Protein AF-A0A0L7SNX8-F1 (afdb_monomer)

Solvent-accessible surface area (backbone atoms only — not comparable to full-atom values): 4558 Å² total; per-residue (Å²): 132,64,84,84,62,76,70,79,79,69,48,70,66,50,41,34,73,74,68,61,58,77,80,87,51,98,86,55,58,70,91,77,48,91,50,63,68,61,40,49,52,52,53,53,52,52,48,53,52,51,52,62,63,68,42,78,75,64,87,57,49,67,47,56,54,56,67,71,75,106

InterPro domains:
  IPR017483 Conserved hypothetical protein CHP03034 [PF11692] (2-35)
  IPR017483 Conserved hypothetical protein CHP03034 [PF11692] (37-70)

Sequence (70 aa):
FADDMNYGDISEKALKERYKLYDISSQVNPFTFPNRLESARILFDEFRSLSKSLSFVGEYQALIGKLIDH

Mean predicted aligned error: 8.09 Å

Radius of gyration: 14.01 Å; Cα contacts (8 Å, |Δi|>4): 34; chains: 1; bounding box: 28×23×35 Å

Foldseek 3Di:
DDPVCPPVPQDPCCCCPVVVPPDQDPPDDCVPDPDNVVRVVRSLVVVLVVLLVVCPDDPCNVVSNVVSVD

Organism: NCBI:txid1560201

pLDDT: mean 78.29, std 13.34, range [44.81, 92.75]

Structure (mmCIF, N/CA/C/O backbone):
data_AF-A0A0L7SNX8-F1
#
_entry.id   AF-A0A0L7SNX8-F1
#
loop_
_atom_site.group_PDB
_atom_site.id
_atom_site.type_symbol
_atom_site.label_atom_id
_atom_site.label_alt_id
_atom_site.label_comp_id
_atom_site.label_asym_id
_atom_s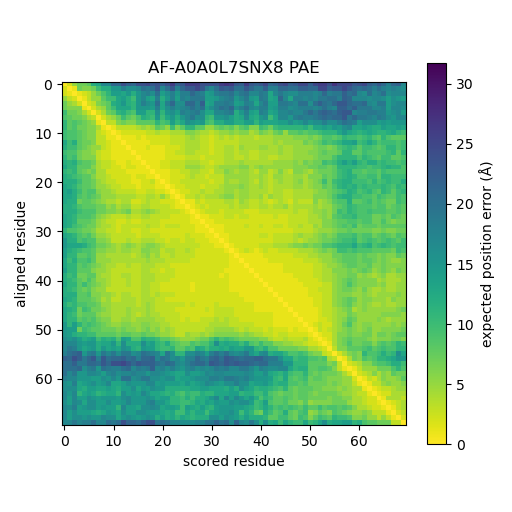ite.label_entity_id
_atom_site.label_seq_id
_atom_site.pdbx_PDB_ins_code
_atom_site.Cartn_x
_atom_site.Cartn_y
_atom_site.Cartn_z
_atom_site.occupancy
_atom_site.B_iso_or_equiv
_atom_sit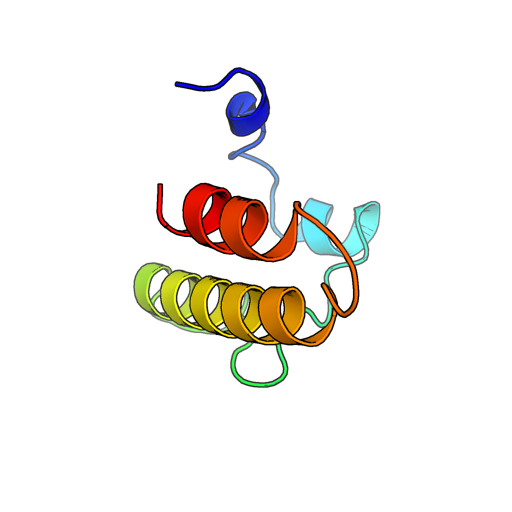e.auth_seq_id
_atom_site.auth_comp_id
_atom_site.auth_asym_id
_atom_site.auth_atom_id
_atom_site.pdbx_PDB_model_num
ATOM 1 N N . PHE A 1 1 ? -18.865 7.387 -6.468 1.00 44.81 1 PHE A N 1
ATOM 2 C CA . PHE A 1 1 ? -17.412 7.464 -6.695 1.00 44.81 1 PHE A CA 1
ATOM 3 C C . PHE A 1 1 ? -16.907 8.628 -5.865 1.00 44.81 1 PHE A C 1
ATOM 5 O O . PHE A 1 1 ? -17.502 9.692 -5.967 1.00 44.81 1 PHE A O 1
ATOM 12 N N . ALA A 1 2 ? -15.949 8.411 -4.965 1.00 51.06 2 ALA A N 1
ATOM 13 C CA . ALA A 1 2 ? -15.405 9.489 -4.138 1.00 51.06 2 ALA A CA 1
ATOM 14 C C . ALA A 1 2 ? -14.454 10.358 -4.980 1.00 51.06 2 ALA A C 1
ATOM 16 O O . ALA A 1 2 ? -13.676 9.805 -5.754 1.00 51.06 2 ALA A O 1
ATOM 17 N N . ASP A 1 3 ? -14.499 11.685 -4.818 1.00 52.56 3 ASP A N 1
ATOM 18 C CA . ASP A 1 3 ? -13.668 12.641 -5.579 1.00 52.56 3 ASP A CA 1
ATOM 19 C C . ASP A 1 3 ? -12.153 12.403 -5.433 1.00 52.56 3 ASP A C 1
ATOM 21 O O . ASP A 1 3 ? -11.369 12.773 -6.305 1.00 52.56 3 ASP A O 1
ATOM 25 N N . ASP A 1 4 ? -11.740 11.739 -4.353 1.00 60.84 4 ASP A N 1
ATOM 26 C CA . ASP A 1 4 ? -10.345 11.384 -4.077 1.00 60.84 4 ASP A CA 1
ATOM 27 C C . ASP A 1 4 ? -9.824 10.229 -4.960 1.00 60.84 4 ASP A C 1
ATOM 29 O O . ASP A 1 4 ? -8.622 10.037 -5.121 1.00 60.84 4 ASP A O 1
ATOM 33 N N . MET A 1 5 ? -10.717 9.480 -5.619 1.00 60.81 5 MET A N 1
ATOM 34 C CA . MET A 1 5 ? -10.346 8.376 -6.518 1.00 60.81 5 MET A CA 1
ATOM 35 C C . MET A 1 5 ? -10.061 8.822 -7.964 1.00 60.81 5 MET A C 1
ATOM 37 O O . MET A 1 5 ? -9.793 7.984 -8.825 1.00 60.81 5 MET A O 1
ATOM 41 N N . ASN A 1 6 ? -10.095 10.129 -8.247 1.00 55.16 6 ASN A N 1
ATOM 42 C CA . ASN A 1 6 ? -9.935 10.683 -9.598 1.00 55.16 6 ASN A CA 1
ATOM 43 C C . ASN A 1 6 ? -8.485 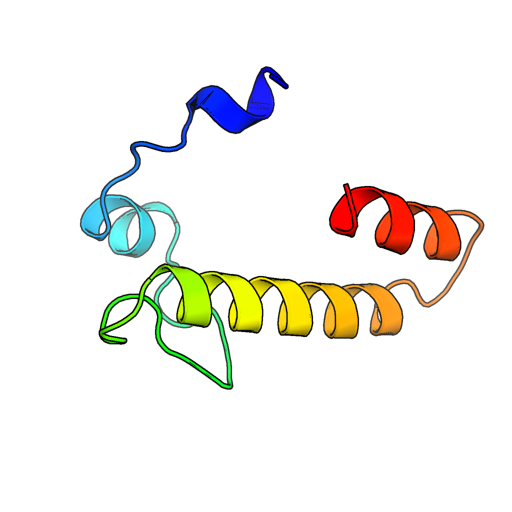10.657 -10.134 1.00 55.16 6 ASN A C 1
ATOM 45 O O . ASN A 1 6 ? -8.279 10.945 -11.307 1.00 55.16 6 ASN A O 1
ATOM 49 N N . TYR A 1 7 ? -7.491 10.282 -9.319 1.00 57.88 7 TYR A N 1
ATOM 50 C CA . TYR A 1 7 ? -6.068 10.211 -9.704 1.00 57.88 7 TYR A CA 1
ATOM 51 C C . TYR A 1 7 ? -5.580 8.779 -10.009 1.00 57.88 7 TYR A C 1
ATOM 53 O O . TYR A 1 7 ? -4.414 8.439 -9.799 1.00 57.88 7 TYR A O 1
ATOM 61 N N . GLY A 1 8 ? -6.472 7.899 -10.472 1.00 61.38 8 GLY A N 1
ATOM 62 C CA . GLY A 1 8 ? -6.162 6.489 -10.754 1.00 61.38 8 GLY A CA 1
ATOM 63 C C . GLY A 1 8 ? -5.264 6.235 -11.978 1.00 61.38 8 GLY A C 1
ATOM 64 O O . GLY A 1 8 ? -4.874 5.092 -12.220 1.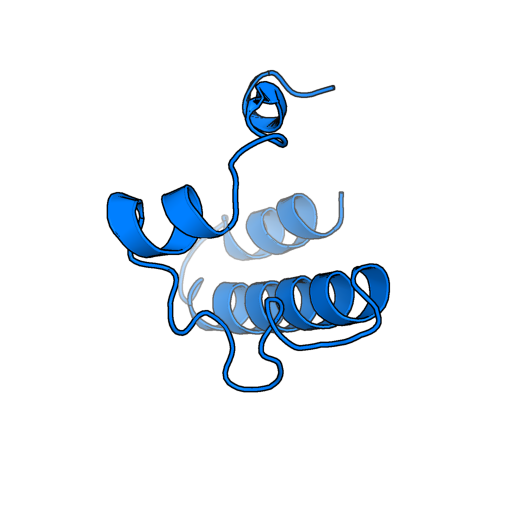00 61.38 8 GLY A O 1
ATOM 65 N N . ASP A 1 9 ? -4.934 7.272 -12.749 1.00 69.00 9 ASP A N 1
ATOM 66 C CA . ASP A 1 9 ? -4.183 7.237 -14.011 1.00 69.00 9 ASP A CA 1
ATOM 67 C C . ASP A 1 9 ? -2.710 7.678 -13.877 1.00 69.00 9 ASP A C 1
ATOM 69 O O . ASP A 1 9 ? -2.019 7.926 -14.868 1.00 69.00 9 ASP A O 1
ATOM 73 N N . ILE A 1 10 ? -2.180 7.734 -12.652 1.00 80.44 10 ILE A N 1
ATOM 74 C CA . ILE A 1 10 ? -0.760 8.017 -12.421 1.00 80.44 10 ILE A CA 1
ATOM 75 C C . ILE A 1 10 ? 0.100 6.860 -12.964 1.00 80.44 10 ILE A C 1
ATOM 77 O O . ILE A 1 10 ? -0.033 5.704 -12.561 1.00 80.44 10 ILE A O 1
ATOM 81 N N . SER A 1 11 ? 1.034 7.180 -13.866 1.00 86.44 11 SER A N 1
ATOM 82 C CA . SER A 1 11 ? 1.976 6.199 -14.429 1.00 86.44 11 SER A CA 1
ATOM 83 C C . SER A 1 11 ? 2.970 5.656 -13.392 1.00 86.44 11 SER A C 1
ATOM 85 O O . SER A 1 11 ? 3.371 6.366 -12.470 1.00 86.44 11 SER A O 1
ATOM 87 N N . GLU A 1 12 ? 3.468 4.431 -13.598 1.00 86.31 12 GLU A N 1
ATOM 88 C CA . GLU A 1 12 ? 4.532 3.828 -12.773 1.00 86.31 12 GLU A CA 1
ATOM 89 C C . GLU A 1 12 ? 5.740 4.758 -12.598 1.00 86.31 12 GLU A C 1
ATOM 91 O O . GLU A 1 12 ? 6.265 4.907 -11.493 1.00 86.31 12 GLU A O 1
ATOM 96 N N . LYS A 1 13 ? 6.161 5.424 -13.679 1.00 89.19 13 LYS A N 1
ATOM 97 C CA . LYS A 1 13 ? 7.273 6.374 -13.641 1.00 89.19 13 LYS A CA 1
ATOM 98 C C . LYS A 1 13 ? 6.988 7.517 -12.668 1.00 89.19 13 LYS A C 1
ATOM 100 O O . LYS A 1 13 ? 7.854 7.863 -11.873 1.00 89.19 13 LYS A O 1
ATOM 105 N N . ALA A 1 14 ? 5.776 8.069 -12.689 1.00 89.06 14 ALA A N 1
ATOM 106 C CA . ALA A 1 14 ? 5.377 9.118 -11.758 1.00 89.06 14 ALA A CA 1
ATOM 107 C C . ALA A 1 14 ? 5.287 8.602 -10.309 1.00 89.06 14 ALA A C 1
ATOM 109 O O . ALA A 1 14 ? 5.770 9.283 -9.405 1.00 89.06 14 ALA A O 1
ATOM 110 N N . LEU A 1 15 ? 4.764 7.391 -10.078 1.00 87.12 15 LEU A N 1
ATOM 111 C CA . LEU A 1 15 ? 4.734 6.769 -8.743 1.00 87.12 15 LEU A CA 1
ATOM 112 C C . LEU A 1 15 ? 6.146 6.629 -8.154 1.00 87.12 15 LEU A C 1
ATOM 114 O O . LEU A 1 15 ? 6.390 7.004 -7.006 1.00 87.12 15 LEU A O 1
ATOM 118 N N . LYS A 1 16 ? 7.102 6.172 -8.964 1.00 89.75 16 LYS A N 1
ATOM 119 C CA . LYS A 1 16 ? 8.500 6.010 -8.554 1.00 89.75 16 LYS A CA 1
ATOM 120 C C . LYS A 1 16 ? 9.222 7.347 -8.416 1.00 89.75 16 LYS A C 1
ATOM 122 O O . LYS A 1 16 ? 9.753 7.665 -7.360 1.00 89.75 16 LYS A O 1
ATOM 127 N N . GLU A 1 17 ? 9.246 8.169 -9.458 1.00 91.12 17 GLU A N 1
ATOM 128 C CA . GLU A 1 17 ? 10.087 9.369 -9.482 1.00 91.12 17 GLU A CA 1
ATOM 129 C C . GLU A 1 17 ? 9.531 10.508 -8.627 1.00 91.12 17 GLU A C 1
ATOM 131 O O . GLU A 1 17 ? 10.309 11.180 -7.945 1.00 91.12 17 GLU A O 1
ATOM 136 N N . ARG A 1 18 ? 8.209 10.725 -8.641 1.00 91.12 18 ARG A N 1
ATOM 137 C CA . ARG A 1 18 ? 7.568 11.849 -7.943 1.00 91.12 18 ARG A CA 1
ATOM 138 C C . ARG A 1 18 ? 7.186 11.497 -6.512 1.00 91.12 18 ARG A C 1
ATOM 140 O O . ARG A 1 18 ? 7.454 12.292 -5.618 1.00 91.12 18 ARG A O 1
ATOM 147 N N . TYR A 1 19 ? 6.603 10.320 -6.300 1.00 87.00 19 TYR A N 1
ATOM 148 C CA . TYR A 1 19 ? 6.114 9.892 -4.983 1.00 87.00 19 TYR A CA 1
ATOM 149 C C . TYR A 1 19 ? 7.074 8.954 -4.246 1.00 87.00 19 TYR A C 1
ATOM 151 O O . TYR A 1 19 ? 6.815 8.600 -3.101 1.00 87.00 19 TYR A O 1
ATOM 159 N N . LYS A 1 20 ? 8.203 8.586 -4.871 1.00 90.31 20 LYS A N 1
ATOM 160 C CA . LYS A 1 20 ? 9.246 7.735 -4.275 1.00 90.31 20 LYS A CA 1
ATOM 161 C C . LYS A 1 20 ? 8.729 6.364 -3.828 1.00 90.31 20 LYS A C 1
ATOM 163 O O . LYS A 1 20 ? 9.307 5.742 -2.942 1.00 90.31 20 LYS A O 1
ATOM 168 N N . LEU A 1 21 ? 7.686 5.864 -4.492 1.00 87.44 21 LEU A N 1
ATOM 169 C CA . LEU A 1 21 ? 7.077 4.561 -4.230 1.00 87.44 21 LEU A CA 1
ATOM 170 C C . LEU A 1 21 ? 7.882 3.453 -4.920 1.00 87.44 21 LEU A C 1
ATOM 172 O O . LEU A 1 21 ? 7.435 2.857 -5.896 1.00 87.44 21 LEU A O 1
ATOM 176 N N . TYR A 1 22 ? 9.111 3.234 -4.457 1.00 87.25 22 TYR A N 1
ATOM 177 C CA . TYR A 1 22 ? 9.986 2.170 -4.963 1.00 87.25 22 TYR A CA 1
ATOM 178 C C . TYR A 1 22 ? 9.783 0.855 -4.214 1.00 87.25 22 TYR A C 1
ATOM 180 O O . TYR A 1 22 ? 9.784 -0.205 -4.838 1.00 87.25 22 TYR A O 1
ATOM 188 N N . ASP A 1 23 ? 9.598 0.951 -2.898 1.00 87.00 23 ASP A N 1
ATOM 189 C CA . ASP A 1 23 ? 9.391 -0.168 -1.989 1.00 87.00 23 ASP A CA 1
ATOM 190 C C . ASP A 1 23 ? 8.154 0.121 -1.136 1.00 87.00 23 ASP A C 1
ATOM 192 O O . ASP A 1 23 ? 8.156 1.019 -0.296 1.00 87.00 23 ASP A O 1
ATOM 196 N N . ILE A 1 24 ? 7.061 -0.567 -1.457 1.00 86.81 24 ILE A N 1
ATOM 197 C CA . ILE A 1 24 ? 5.729 -0.313 -0.887 1.00 86.81 24 ILE A CA 1
ATOM 198 C C . ILE A 1 24 ? 5.125 -1.535 -0.201 1.00 86.81 24 ILE A C 1
ATOM 200 O O . ILE A 1 24 ? 4.064 -1.423 0.404 1.00 86.81 24 ILE A O 1
ATOM 204 N N . SER A 1 25 ? 5.780 -2.692 -0.287 1.00 89.19 25 SER A N 1
ATOM 205 C CA . SER A 1 25 ? 5.333 -3.918 0.364 1.00 89.19 25 SER A CA 1
ATOM 206 C C . SER A 1 25 ? 6.497 -4.862 0.568 1.00 89.19 25 SER A C 1
ATOM 208 O O . SER A 1 25 ? 7.312 -5.077 -0.328 1.00 89.19 25 SER A O 1
ATOM 210 N N . SER A 1 26 ? 6.520 -5.473 1.749 1.00 88.75 26 SER A N 1
ATOM 211 C CA . SER A 1 26 ? 7.498 -6.501 2.097 1.00 88.75 26 SER A CA 1
ATOM 212 C C . SER A 1 26 ? 7.202 -7.852 1.435 1.00 88.75 26 SER A C 1
ATOM 214 O O . SER A 1 26 ? 8.072 -8.721 1.380 1.00 88.75 26 SER A O 1
ATOM 216 N N . GLN A 1 27 ? 5.976 -8.036 0.933 1.00 89.88 27 GLN A N 1
ATOM 217 C CA . GLN A 1 27 ? 5.482 -9.303 0.396 1.00 89.88 27 GLN A CA 1
ATOM 218 C C . GLN A 1 27 ? 5.494 -9.347 -1.131 1.00 89.88 27 GLN A C 1
ATOM 220 O O . GLN A 1 27 ? 5.775 -10.396 -1.712 1.00 89.88 27 GLN A O 1
ATOM 225 N N . VAL A 1 28 ? 5.162 -8.235 -1.796 1.00 92.75 28 VAL A N 1
ATOM 226 C CA . VAL A 1 28 ? 5.006 -8.215 -3.254 1.00 92.75 28 VAL A CA 1
ATOM 227 C C . VAL A 1 28 ? 5.460 -6.897 -3.868 1.00 92.75 28 VAL A C 1
ATOM 229 O O . VAL A 1 28 ? 5.131 -5.818 -3.393 1.00 92.75 28 VAL A O 1
ATOM 232 N N . ASN A 1 29 ? 6.160 -6.971 -5.001 1.00 91.25 29 ASN A N 1
ATOM 233 C CA . ASN A 1 29 ? 6.448 -5.791 -5.810 1.00 91.25 29 ASN A CA 1
ATOM 234 C C . ASN A 1 29 ? 5.374 -5.630 -6.903 1.00 91.25 29 ASN A C 1
ATOM 236 O O . ASN A 1 29 ? 5.362 -6.409 -7.859 1.00 91.25 29 ASN A O 1
ATOM 240 N N . PRO A 1 30 ? 4.487 -4.624 -6.829 1.00 89.00 30 PRO A N 1
ATOM 241 C CA . PRO A 1 30 ? 3.382 -4.491 -7.777 1.00 89.00 30 PRO A CA 1
ATOM 242 C C . PRO A 1 30 ? 3.804 -4.043 -9.180 1.00 89.00 30 PRO A C 1
ATOM 244 O O . PRO A 1 30 ? 2.995 -4.147 -10.096 1.00 89.00 30 PRO A O 1
ATOM 247 N N . PHE A 1 31 ? 5.039 -3.567 -9.366 1.00 88.81 31 PHE A N 1
ATOM 248 C CA . PHE A 1 31 ? 5.557 -3.170 -10.680 1.00 88.81 31 PHE A CA 1
ATOM 249 C C . PHE A 1 31 ? 6.102 -4.352 -11.486 1.00 88.81 31 PHE A C 1
ATOM 251 O O . PHE A 1 31 ? 6.216 -4.266 -12.704 1.00 88.81 31 PHE A O 1
ATOM 258 N N . THR A 1 32 ? 6.456 -5.453 -10.822 1.00 90.62 32 THR A N 1
ATOM 259 C CA . THR A 1 32 ? 6.995 -6.654 -11.480 1.00 90.62 32 THR A CA 1
ATOM 260 C C . THR A 1 32 ? 6.066 -7.860 -11.380 1.00 90.62 32 THR A C 1
ATOM 262 O O . THR A 1 32 ? 6.246 -8.832 -12.113 1.00 90.62 32 THR A O 1
ATOM 265 N N . PHE A 1 33 ? 5.068 -7.822 -10.493 1.00 90.69 33 PHE A N 1
ATOM 266 C CA . PHE A 1 33 ? 4.147 -8.932 -10.289 1.00 90.69 33 PHE A CA 1
ATOM 267 C C . PHE A 1 33 ? 3.155 -9.078 -11.462 1.00 90.69 33 PHE A C 1
ATOM 269 O O . PHE A 1 33 ? 2.508 -8.103 -11.845 1.00 90.69 33 PHE A O 1
ATOM 276 N N . PRO A 1 34 ? 2.980 -10.288 -12.026 1.00 90.00 34 PRO A N 1
ATOM 277 C CA . PRO A 1 34 ? 2.236 -10.484 -13.273 1.00 90.00 34 PRO A CA 1
ATOM 278 C C . PRO A 1 34 ? 0.719 -10.288 -13.137 1.00 90.00 34 PRO A C 1
ATOM 280 O O . PRO A 1 34 ? 0.059 -9.941 -14.114 1.00 90.00 34 PRO A O 1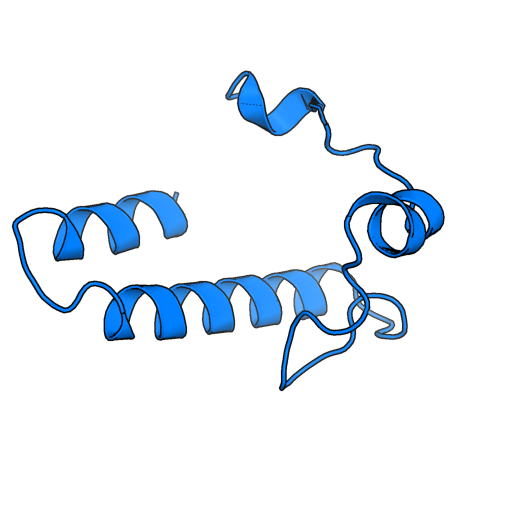
ATOM 283 N N . ASN A 1 35 ? 0.147 -10.508 -11.948 1.00 92.62 35 ASN A N 1
ATOM 284 C CA . ASN A 1 35 ? -1.288 -10.352 -11.711 1.00 92.62 35 ASN A CA 1
ATOM 285 C C . ASN A 1 35 ? -1.578 -9.128 -10.839 1.00 92.62 35 ASN A C 1
ATOM 287 O O . ASN A 1 35 ? -1.482 -9.176 -9.614 1.00 92.62 35 ASN A O 1
ATOM 291 N N . ARG A 1 36 ? -1.998 -8.042 -11.489 1.00 86.56 36 ARG A N 1
ATOM 292 C CA . ARG A 1 36 ? -2.277 -6.758 -10.837 1.00 86.56 36 ARG A CA 1
ATOM 293 C C . ARG A 1 36 ? -3.379 -6.821 -9.774 1.00 86.56 36 ARG A C 1
ATOM 295 O O . ARG A 1 36 ? -3.324 -6.069 -8.808 1.00 86.56 36 ARG A O 1
ATOM 302 N N . LEU A 1 37 ? -4.387 -7.675 -9.950 1.00 88.62 37 LEU A N 1
ATOM 303 C CA . LEU A 1 37 ? -5.482 -7.788 -8.982 1.00 88.62 37 LEU A CA 1
ATOM 304 C C . LEU A 1 37 ? -5.017 -8.506 -7.717 1.00 88.62 37 LEU A C 1
ATOM 306 O O . LEU A 1 37 ? -5.300 -8.051 -6.613 1.00 88.62 37 LEU A O 1
ATOM 310 N N . GLU A 1 38 ? -4.241 -9.577 -7.876 1.00 91.12 38 GLU A N 1
ATOM 311 C CA . GLU A 1 38 ? -3.659 -10.282 -6.732 1.00 91.12 38 GLU A CA 1
ATOM 312 C C . GLU A 1 38 ? -2.608 -9.436 -6.009 1.00 91.12 38 GLU A C 1
ATOM 314 O O . GLU A 1 38 ? -2.590 -9.429 -4.780 1.00 91.12 38 GLU A O 1
ATOM 319 N N . SER A 1 39 ? -1.777 -8.669 -6.730 1.00 91.38 39 SER A N 1
ATOM 320 C CA . SER A 1 39 ? -0.847 -7.746 -6.069 1.00 91.38 39 SER A CA 1
ATOM 321 C C . SER A 1 39 ? -1.598 -6.672 -5.290 1.00 91.38 39 SER A C 1
ATOM 323 O O . SER A 1 39 ? -1.287 -6.456 -4.124 1.00 91.38 39 SER A O 1
ATOM 325 N N . ALA A 1 40 ? -2.635 -6.063 -5.876 1.00 89.38 40 ALA A N 1
ATOM 326 C CA . ALA A 1 40 ? -3.477 -5.105 -5.168 1.00 89.38 40 ALA A CA 1
ATOM 327 C C . ALA A 1 40 ? -4.088 -5.722 -3.902 1.00 89.38 40 ALA A C 1
ATOM 329 O O . ALA A 1 40 ? -4.002 -5.119 -2.836 1.00 89.38 40 ALA A O 1
ATOM 330 N N . ARG A 1 41 ? -4.631 -6.944 -3.987 1.00 90.00 41 ARG A N 1
ATOM 331 C CA . ARG A 1 41 ? -5.201 -7.649 -2.831 1.00 90.00 41 ARG A CA 1
ATOM 332 C C . ARG A 1 41 ? -4.186 -7.800 -1.694 1.00 90.00 41 ARG A C 1
ATOM 334 O O . ARG A 1 41 ? -4.500 -7.457 -0.560 1.00 90.00 41 ARG A O 1
ATOM 341 N N . ILE A 1 42 ? -2.967 -8.250 -2.001 1.00 92.00 42 ILE A N 1
ATOM 342 C CA . ILE A 1 42 ? -1.892 -8.406 -1.007 1.00 92.00 42 ILE A CA 1
ATOM 343 C C . ILE A 1 42 ? -1.518 -7.053 -0.383 1.00 92.00 42 ILE A C 1
ATOM 345 O O . ILE A 1 42 ? -1.402 -6.965 0.837 1.00 92.00 42 ILE A O 1
ATOM 349 N N . LEU A 1 43 ? -1.381 -5.994 -1.191 1.00 90.44 43 LEU A N 1
ATOM 350 C CA . LEU A 1 43 ? -1.070 -4.644 -0.699 1.00 90.44 43 LEU A CA 1
ATOM 351 C C . LEU A 1 43 ? -2.139 -4.123 0.269 1.00 90.44 43 LEU A C 1
ATOM 353 O O . LEU A 1 43 ? -1.807 -3.585 1.324 1.00 90.44 43 LEU A O 1
ATOM 357 N N . PHE A 1 44 ? -3.419 -4.290 -0.072 1.00 88.00 44 PHE A N 1
ATOM 358 C CA . PHE A 1 44 ? -4.525 -3.863 0.787 1.00 88.00 44 PHE A CA 1
ATOM 359 C C . PHE A 1 44 ? -4.606 -4.687 2.075 1.00 88.00 44 PHE A C 1
ATOM 361 O O . PHE A 1 44 ? -4.864 -4.123 3.140 1.00 88.00 44 PHE A O 1
ATOM 368 N N . ASP A 1 45 ? -4.344 -5.993 2.010 1.00 88.56 45 ASP A N 1
ATOM 369 C CA . ASP A 1 45 ? -4.304 -6.853 3.194 1.00 88.56 45 ASP A CA 1
ATOM 370 C C . ASP A 1 45 ? -3.142 -6.473 4.134 1.00 88.56 45 ASP A C 1
ATOM 372 O O . ASP A 1 45 ? -3.335 -6.376 5.351 1.00 88.56 45 ASP A O 1
ATOM 376 N N . GLU A 1 46 ? -1.953 -6.189 3.589 1.00 89.06 46 GLU A N 1
ATOM 377 C CA . GLU A 1 46 ? -0.796 -5.717 4.361 1.00 89.06 46 GLU A CA 1
ATOM 378 C C . GLU A 1 46 ? -1.064 -4.342 4.984 1.00 89.06 46 GLU A C 1
ATOM 380 O O . GLU A 1 46 ? -0.868 -4.165 6.189 1.00 89.06 46 GLU A O 1
ATOM 385 N N . PHE A 1 47 ? -1.599 -3.397 4.204 1.00 85.69 47 PHE A N 1
ATOM 386 C CA . PHE A 1 47 ? -2.012 -2.085 4.699 1.00 85.69 47 PHE A CA 1
ATOM 387 C C . PHE A 1 47 ? -3.012 -2.213 5.850 1.00 85.69 47 PHE A C 1
ATOM 389 O O . PHE A 1 47 ? -2.783 -1.662 6.924 1.00 85.69 47 PHE A O 1
ATOM 396 N N . ARG A 1 48 ? -4.070 -3.019 5.685 1.00 83.94 48 ARG A N 1
ATOM 397 C CA . ARG A 1 48 ? -5.074 -3.272 6.729 1.00 83.94 48 ARG A CA 1
ATOM 398 C C . ARG A 1 48 ? -4.430 -3.798 8.014 1.00 83.94 48 ARG A C 1
ATOM 400 O O . ARG A 1 48 ? -4.796 -3.359 9.105 1.00 83.94 48 ARG A O 1
ATOM 407 N N . SER A 1 49 ? -3.496 -4.742 7.900 1.00 84.25 49 SER A N 1
ATOM 408 C CA . SER A 1 49 ? -2.790 -5.320 9.050 1.00 84.25 49 SER A CA 1
ATOM 409 C C . SER A 1 49 ? -1.937 -4.276 9.779 1.00 84.25 49 SER A C 1
ATOM 411 O O . SER A 1 49 ? -2.049 -4.117 10.998 1.00 84.25 49 SER A O 1
ATOM 413 N N . LEU A 1 50 ? -1.138 -3.507 9.034 1.00 83.62 50 LEU A N 1
ATOM 414 C CA . LEU A 1 50 ? -0.280 -2.460 9.588 1.00 83.62 50 LEU A CA 1
ATOM 415 C C . LEU A 1 50 ? -1.097 -1.326 10.211 1.00 83.62 50 LEU A C 1
ATOM 417 O O . LEU A 1 50 ? -0.804 -0.909 11.328 1.00 83.62 50 LEU A O 1
ATOM 421 N N . SER A 1 51 ? -2.160 -0.867 9.550 1.00 81.62 51 SER A N 1
ATOM 422 C CA . SER A 1 51 ? -3.048 0.173 10.076 1.00 81.62 51 SER A CA 1
ATOM 423 C C . SER A 1 51 ? -3.741 -0.262 11.367 1.00 81.62 51 SER A C 1
ATOM 425 O O . SER A 1 51 ? -3.835 0.534 12.300 1.00 81.62 51 SER A O 1
ATOM 427 N N . LYS A 1 52 ? -4.172 -1.529 11.470 1.00 76.19 52 LYS A N 1
ATOM 428 C CA . LYS A 1 52 ? -4.707 -2.086 12.726 1.00 76.19 52 LYS A CA 1
ATOM 429 C C . LYS A 1 52 ? -3.666 -2.076 13.838 1.00 76.19 52 LYS A C 1
ATOM 431 O O . LYS A 1 52 ? -4.001 -1.711 14.960 1.00 76.19 52 LYS A O 1
ATOM 436 N N . SER A 1 53 ? -2.426 -2.461 13.530 1.00 76.69 53 SER A N 1
ATOM 437 C CA . SER A 1 53 ? -1.346 -2.436 14.513 1.00 76.69 53 SER A CA 1
ATOM 438 C C . SER A 1 53 ? -1.016 -1.011 14.948 1.00 76.69 53 SER A C 1
ATOM 440 O O . SER A 1 53 ? -0.821 -0.799 16.132 1.00 76.69 53 SER A O 1
ATOM 442 N N . LEU A 1 54 ? -0.951 -0.045 14.025 1.00 67.19 54 LEU A N 1
ATOM 443 C CA .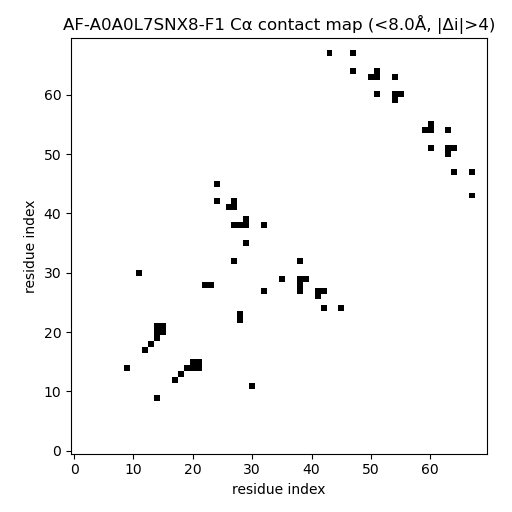 LEU A 1 54 ? -0.510 1.330 14.291 1.00 67.19 54 LEU A CA 1
ATOM 444 C C . LEU A 1 54 ? -1.593 2.229 14.899 1.00 67.19 54 LEU A C 1
ATOM 446 O O . LEU A 1 54 ? -1.264 3.246 15.506 1.00 67.19 54 LEU A O 1
ATOM 450 N N . SER A 1 55 ? -2.870 1.858 14.796 1.00 68.88 55 SER A N 1
ATOM 451 C CA . SER A 1 55 ? -3.993 2.567 15.425 1.00 68.88 55 SER A CA 1
ATOM 452 C C . SER A 1 55 ? -4.068 2.328 16.947 1.00 68.88 55 SER A C 1
ATOM 454 O O . SER A 1 55 ? -5.153 2.138 1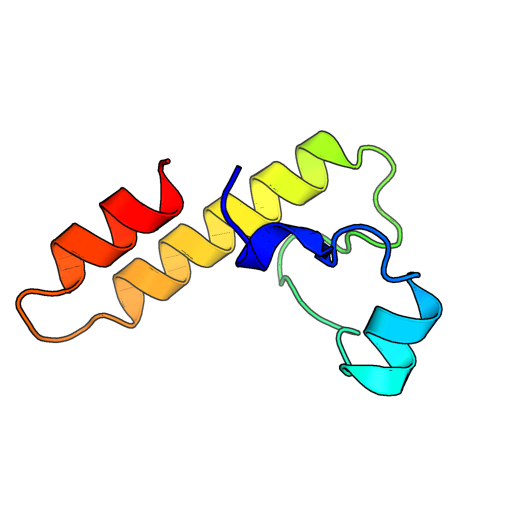7.496 1.00 68.88 55 SER A O 1
ATOM 456 N N . PHE A 1 56 ? -2.919 2.335 17.632 1.00 59.94 56 PHE A N 1
ATOM 457 C CA . PHE A 1 56 ? -2.711 1.886 19.014 1.00 59.94 56 PHE A CA 1
ATOM 458 C C . PHE A 1 56 ? -3.636 2.524 20.073 1.00 59.94 56 PHE A C 1
ATOM 460 O O . PHE A 1 56 ? -3.760 1.956 21.156 1.00 59.94 56 PHE A O 1
ATOM 467 N N . VAL A 1 57 ? -4.276 3.677 19.815 1.00 57.62 57 VAL A N 1
ATOM 468 C CA . VAL A 1 57 ? -5.129 4.376 20.796 1.00 57.62 57 VAL A CA 1
ATOM 469 C C . VAL A 1 57 ? -6.308 5.106 20.127 1.00 57.62 57 VAL A C 1
ATOM 471 O O . VAL A 1 57 ? -6.103 5.939 19.245 1.00 57.62 57 VAL A O 1
ATOM 474 N N . GLY A 1 58 ? -7.531 4.868 20.624 1.00 62.41 58 GLY A N 1
ATOM 475 C CA . GLY A 1 58 ? -8.706 5.738 20.433 1.00 62.41 58 GLY A CA 1
ATOM 476 C C . GLY A 1 58 ? -9.846 5.180 19.564 1.00 62.41 58 GLY A C 1
ATOM 477 O O . GLY A 1 58 ? -9.715 4.157 18.898 1.00 62.41 58 GLY A O 1
ATOM 478 N N . GLU A 1 59 ? -10.972 5.905 19.546 1.00 64.06 59 GLU A N 1
ATOM 479 C CA . GLU A 1 59 ? -12.240 5.592 18.843 1.00 64.06 59 GLU A CA 1
ATOM 480 C C . GLU A 1 59 ? -12.079 5.263 17.338 1.00 64.06 59 GLU A C 1
ATOM 482 O O . GLU A 1 59 ? -12.942 4.635 16.722 1.00 64.06 59 GLU A O 1
ATOM 487 N N . TYR A 1 60 ? -10.955 5.659 16.730 1.00 62.19 60 TYR A N 1
ATOM 488 C CA . TYR A 1 60 ? -10.654 5.464 15.309 1.00 62.19 60 TYR A CA 1
ATOM 489 C C . TYR A 1 60 ? -10.212 4.042 14.941 1.00 62.19 60 TYR A C 1
ATOM 491 O O . TYR A 1 60 ? -10.215 3.700 13.757 1.00 62.19 60 TYR A O 1
ATOM 499 N N . GLN A 1 61 ? -9.898 3.186 15.919 1.00 65.06 61 GLN A N 1
ATOM 500 C CA . GLN A 1 61 ? -9.434 1.818 15.664 1.00 65.06 61 GLN A CA 1
ATOM 501 C C . GLN A 1 61 ? -10.471 0.979 14.900 1.00 65.06 61 GLN A C 1
ATOM 503 O O . GLN A 1 61 ? -10.136 0.255 13.961 1.00 65.06 61 GLN A O 1
ATOM 508 N N . ALA A 1 62 ? -11.751 1.116 15.254 1.00 65.88 62 ALA A N 1
ATOM 509 C CA . ALA A 1 62 ? -12.842 0.456 14.540 1.00 65.88 62 ALA A CA 1
ATOM 510 C C . ALA A 1 62 ? -13.167 1.141 13.199 1.00 65.88 62 ALA A C 1
ATOM 512 O O . ALA A 1 62 ? -13.648 0.489 12.271 1.00 65.88 62 ALA A O 1
ATOM 513 N N . LEU A 1 63 ? -12.907 2.449 13.090 1.00 67.50 63 LEU A N 1
ATOM 514 C CA . LEU A 1 63 ? -13.208 3.241 11.899 1.00 67.50 63 LEU A CA 1
ATOM 515 C C . LEU A 1 63 ? -12.232 2.940 10.755 1.00 67.50 63 LEU A C 1
ATOM 517 O O . LEU A 1 63 ? -12.666 2.793 9.619 1.00 67.50 63 LEU A O 1
ATOM 521 N N . ILE A 1 64 ? -10.941 2.770 11.055 1.00 67.31 64 ILE A N 1
ATOM 522 C CA . ILE A 1 64 ? -9.907 2.425 10.066 1.00 67.31 64 ILE A CA 1
ATOM 523 C C . ILE A 1 64 ? -10.187 1.076 9.399 1.00 67.31 64 ILE A C 1
ATOM 525 O O . ILE A 1 64 ? -10.058 0.965 8.186 1.00 67.31 64 ILE A O 1
ATOM 529 N N . GLY A 1 65 ? -10.644 0.071 10.154 1.00 65.00 65 GLY A N 1
ATOM 530 C CA . GLY A 1 65 ? -11.084 -1.197 9.563 1.00 65.00 65 GLY A CA 1
ATOM 531 C C . GLY A 1 65 ? -12.239 -0.996 8.577 1.00 65.00 65 GLY A C 1
ATOM 532 O O . GLY A 1 65 ? -12.149 -1.417 7.430 1.00 65.00 65 GLY A O 1
ATOM 533 N N . LYS A 1 66 ? -13.277 -0.257 8.992 1.00 68.50 66 LYS A N 1
ATOM 534 C CA . LYS A 1 66 ? -14.450 0.036 8.151 1.00 68.50 66 LYS A CA 1
ATOM 535 C C . LYS A 1 66 ? -14.122 0.857 6.902 1.00 68.50 66 LYS A C 1
ATOM 537 O O . LYS A 1 66 ? -14.761 0.658 5.881 1.00 68.50 66 LYS A O 1
ATOM 542 N N . LEU A 1 67 ? -13.159 1.775 6.981 1.00 67.00 67 LEU A N 1
ATOM 543 C CA . LEU A 1 67 ? -12.724 2.597 5.847 1.00 67.00 67 LEU A CA 1
ATOM 544 C C . LEU A 1 67 ? -11.952 1.790 4.797 1.00 67.00 67 LEU A C 1
ATOM 546 O O . LEU A 1 67 ? -11.983 2.142 3.625 1.00 67.00 67 LEU A O 1
ATOM 550 N N . ILE A 1 68 ? -11.263 0.728 5.217 1.00 67.62 68 ILE A N 1
ATOM 551 C CA . ILE A 1 68 ? -10.459 -0.127 4.332 1.00 67.62 68 ILE A CA 1
ATOM 552 C C . ILE A 1 68 ? -11.294 -1.279 3.747 1.00 67.62 68 ILE A C 1
ATOM 554 O O . ILE A 1 68 ? -10.976 -1.785 2.677 1.00 67.62 68 ILE A O 1
ATOM 558 N N . ASP A 1 69 ? -12.362 -1.697 4.430 1.00 65.94 69 ASP A N 1
ATOM 559 C CA . ASP A 1 69 ? -13.247 -2.790 4.000 1.00 65.94 69 ASP A CA 1
AT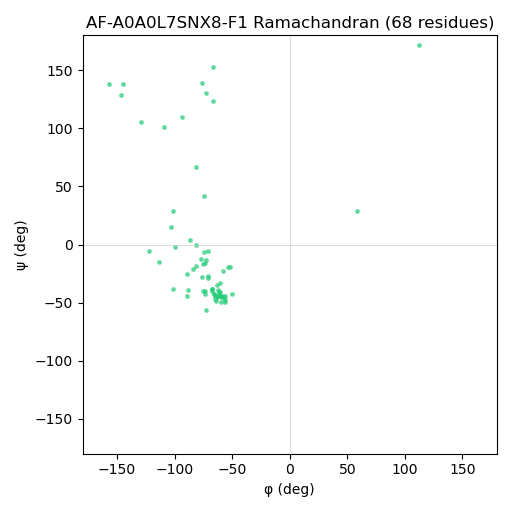OM 560 C C . ASP A 1 69 ? -14.309 -2.373 2.956 1.00 65.94 69 ASP A C 1
ATOM 562 O O . ASP A 1 69 ? -15.120 -3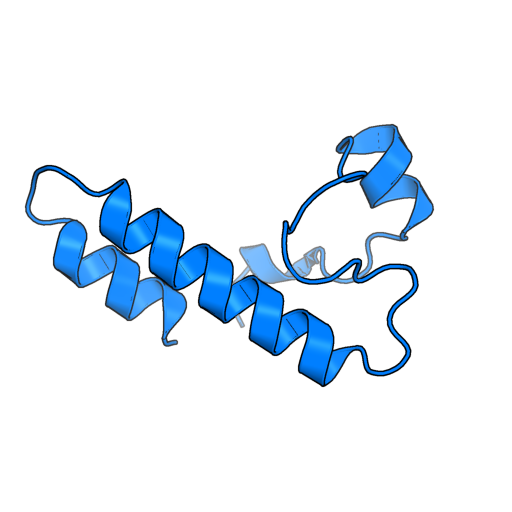.215 2.564 1.00 65.94 69 ASP A O 1
ATOM 566 N N . HIS A 1 70 ? -14.335 -1.099 2.544 1.00 57.72 70 HIS A N 1
ATOM 567 C CA . HIS A 1 70 ? -15.437 -0.484 1.796 1.00 57.72 70 HIS A CA 1
ATOM 568 C C . HIS A 1 70 ? -15.295 -0.479 0.270 1.00 57.72 70 HIS A C 1
ATOM 570 O O . HIS A 1 70 ? -14.157 -0.377 -0.238 1.00 57.72 70 HIS A O 1
#

Secondary structure (DSSP, 8-state):
--GGGGGTT--HHHHHHTT--S---SS--TTT-S-HHHHHHHHHHHHHHHHHHH--SSTHHHHHHHHH--